Protein AF-A0A0D2URD2-F1 (afdb_monomer_lite)

Sequence (86 aa):
MDIVYSHASNNVLDGLNMFDGTDGHYFHTGSRGHHSVWDSRLFNYGSWEVLRYLLSNARWWLEEYKFDGYRFDGVTSMMYIHHGLQ

Foldseek 3Di:
DEDEQQWWACDDPPGDACVVPARPDQANPDPLQADVVVRTGGGPPVDPVNVVVRVVVVVCCCPVVVDPDYDYPQVCSVPDSCSPPD

Structure (mmCIF, N/CA/C/O backbone):
data_AF-A0A0D2URD2-F1
#
_entry.id   AF-A0A0D2URD2-F1
#
loop_
_atom_site.group_PDB
_atom_site.id
_atom_site.type_symbol
_atom_site.label_atom_id
_atom_site.label_alt_id
_atom_site.label_comp_id
_atom_site.label_asym_id
_atom_site.label_entity_id
_atom_site.label_seq_id
_atom_site.pdbx_PDB_ins_code
_atom_site.Cartn_x
_atom_site.Cartn_y
_atom_site.Cartn_z
_atom_site.occupancy
_atom_site.B_iso_or_equiv
_atom_site.auth_seq_id
_atom_site.auth_comp_id
_atom_site.auth_asym_id
_atom_site.auth_atom_id
_atom_site.pdbx_PDB_model_num
ATOM 1 N N . MET A 1 1 ? -12.933 0.513 8.729 1.00 97.69 1 MET A N 1
ATOM 2 C CA . MET A 1 1 ? -12.302 1.393 7.724 1.00 97.69 1 MET A CA 1
ATOM 3 C C . MET A 1 1 ? -11.993 0.590 6.475 1.00 97.69 1 MET A C 1
ATOM 5 O O . MET A 1 1 ? -11.517 -0.534 6.606 1.00 97.69 1 MET A O 1
ATOM 9 N N . ASP A 1 2 ? -12.251 1.144 5.294 1.00 98.25 2 ASP A N 1
ATOM 10 C CA . ASP A 1 2 ? -11.759 0.546 4.051 1.00 98.25 2 ASP A CA 1
ATOM 11 C C . ASP A 1 2 ? -10.256 0.796 3.954 1.00 98.25 2 ASP A C 1
ATOM 13 O O . ASP A 1 2 ? -9.814 1.941 4.035 1.00 98.25 2 ASP A O 1
ATOM 17 N N . ILE A 1 3 ? -9.474 -0.272 3.834 1.00 98.38 3 ILE A N 1
ATOM 18 C CA . ILE A 1 3 ? -8.021 -0.192 3.752 1.00 98.38 3 ILE A CA 1
ATOM 19 C C . ILE A 1 3 ? -7.568 -0.673 2.377 1.00 98.38 3 ILE A C 1
ATOM 21 O O . ILE A 1 3 ? -7.879 -1.788 1.949 1.00 98.38 3 ILE A O 1
ATOM 25 N N . VAL A 1 4 ? -6.867 0.205 1.663 1.00 98.38 4 VAL A N 1
ATOM 26 C CA . VAL A 1 4 ? -6.443 -0.029 0.281 1.00 98.38 4 VAL A CA 1
ATOM 27 C C . VAL A 1 4 ? -4.967 -0.379 0.286 1.00 98.38 4 VAL A C 1
ATOM 29 O O . VAL A 1 4 ? -4.103 0.487 0.204 1.00 98.38 4 VAL A O 1
ATOM 32 N N . TYR A 1 5 ? -4.685 -1.670 0.436 1.00 98.38 5 TYR A N 1
ATOM 33 C CA . TYR A 1 5 ? -3.325 -2.218 0.364 1.00 98.38 5 TYR A CA 1
ATOM 34 C C . TYR A 1 5 ? -3.061 -2.971 -0.932 1.00 98.38 5 TYR A C 1
ATOM 36 O O . TYR A 1 5 ? -1.968 -3.489 -1.108 1.00 98.38 5 TYR A O 1
ATOM 44 N N . SER A 1 6 ? -4.043 -3.037 -1.831 1.00 97.81 6 SER A N 1
ATOM 45 C CA . SER A 1 6 ? -3.933 -3.752 -3.100 1.00 97.81 6 SER A CA 1
ATOM 46 C C . SER A 1 6 ? -3.026 -3.051 -4.108 1.00 97.81 6 SER A C 1
ATOM 48 O O . SER A 1 6 ? -2.359 -3.722 -4.894 1.00 97.81 6 SER A O 1
ATOM 50 N N . HIS A 1 7 ? -2.979 -1.720 -4.075 1.00 98.12 7 HIS A N 1
ATOM 51 C CA . HIS A 1 7 ? -2.183 -0.886 -4.968 1.00 98.12 7 HIS A CA 1
ATOM 52 C C . HIS A 1 7 ? -1.959 0.514 -4.375 1.00 98.12 7 HIS A C 1
ATOM 54 O O . HIS A 1 7 ? -2.582 0.885 -3.381 1.00 98.12 7 HIS A O 1
ATOM 60 N N . ALA A 1 8 ? -1.081 1.297 -5.001 1.00 98.50 8 ALA A N 1
ATOM 61 C CA . ALA A 1 8 ? -0.866 2.711 -4.697 1.00 98.50 8 ALA A CA 1
ATOM 62 C C . ALA A 1 8 ? -0.784 3.547 -5.981 1.00 98.50 8 ALA A C 1
ATOM 64 O O . ALA A 1 8 ? -0.450 3.029 -7.045 1.00 98.50 8 ALA A O 1
ATOM 65 N N . SER A 1 9 ? -1.057 4.850 -5.877 1.00 98.19 9 SER A N 1
ATOM 66 C CA . SER A 1 9 ? -0.936 5.785 -7.003 1.00 98.19 9 SER A CA 1
ATOM 67 C C . SER A 1 9 ? 0.469 5.774 -7.628 1.00 98.19 9 SER A C 1
ATOM 69 O O . SER A 1 9 ? 1.472 5.572 -6.941 1.00 98.19 9 SER A O 1
ATOM 71 N N . ASN A 1 10 ? 0.540 6.055 -8.931 1.00 97.06 10 ASN A N 1
ATOM 72 C CA . ASN A 1 10 ? 1.790 6.255 -9.665 1.00 97.06 10 ASN A CA 1
ATOM 73 C C . ASN A 1 10 ? 2.466 7.610 -9.382 1.00 97.06 10 ASN A C 1
ATOM 75 O O . ASN A 1 10 ? 3.543 7.873 -9.924 1.00 97.06 10 ASN A O 1
ATOM 79 N N . ASN A 1 11 ? 1.877 8.461 -8.541 1.00 98.19 11 ASN A N 1
ATOM 80 C CA . ASN A 1 11 ? 2.443 9.758 -8.187 1.00 98.19 11 ASN A CA 1
ATOM 81 C C . ASN A 1 11 ? 3.842 9.636 -7.567 1.00 98.19 11 ASN A C 1
ATOM 83 O O . ASN A 1 11 ? 4.048 8.901 -6.600 1.00 98.19 11 ASN A O 1
ATOM 87 N N . VAL A 1 12 ? 4.782 10.408 -8.118 1.00 98.06 12 VAL A N 1
ATOM 88 C CA . VAL A 1 12 ? 6.177 10.480 -7.655 1.00 98.06 12 VAL A CA 1
ATOM 89 C C . VAL A 1 12 ? 6.419 11.690 -6.748 1.00 98.06 12 VAL A C 1
ATOM 91 O O . VAL A 1 12 ? 7.139 11.582 -5.766 1.00 98.06 12 VAL A O 1
ATOM 94 N N . LEU A 1 13 ? 5.830 12.850 -7.062 1.00 97.75 13 LEU A N 1
ATOM 95 C CA . LEU A 1 13 ? 6.128 14.108 -6.356 1.00 97.75 13 LEU A CA 1
ATOM 96 C C . LEU A 1 13 ? 5.529 14.166 -4.946 1.00 97.75 13 LEU A C 1
ATOM 98 O O . LEU A 1 13 ? 6.119 14.747 -4.041 1.00 97.75 13 LEU A O 1
ATOM 102 N N . ASP A 1 14 ? 4.352 13.577 -4.778 1.00 97.75 14 ASP A N 1
ATOM 103 C CA . ASP A 1 14 ? 3.544 13.590 -3.559 1.00 97.75 14 ASP A CA 1
ATOM 104 C C . ASP A 1 14 ? 3.045 12.182 -3.190 1.00 97.75 14 ASP A C 1
ATOM 106 O O . ASP A 1 14 ? 2.083 12.022 -2.439 1.00 97.75 14 ASP A O 1
ATOM 110 N N . GLY A 1 15 ? 3.697 11.147 -3.726 1.00 97.38 15 GLY A N 1
ATOM 111 C CA . GLY A 1 15 ? 3.330 9.750 -3.531 1.00 97.38 15 GLY A CA 1
ATOM 112 C C . GLY A 1 15 ? 4.519 8.862 -3.177 1.00 97.38 15 GLY A C 1
ATOM 113 O O . GLY A 1 15 ? 5.636 9.318 -2.950 1.00 97.38 15 GLY A O 1
ATOM 114 N N . LEU A 1 16 ? 4.258 7.556 -3.100 1.00 97.94 16 LEU A N 1
ATOM 115 C CA . LEU A 1 16 ? 5.265 6.550 -2.743 1.00 97.94 16 LEU A CA 1
ATOM 116 C C . LEU A 1 16 ? 6.076 6.055 -3.946 1.00 97.94 16 LEU A C 1
ATOM 118 O O . LEU A 1 16 ? 7.049 5.319 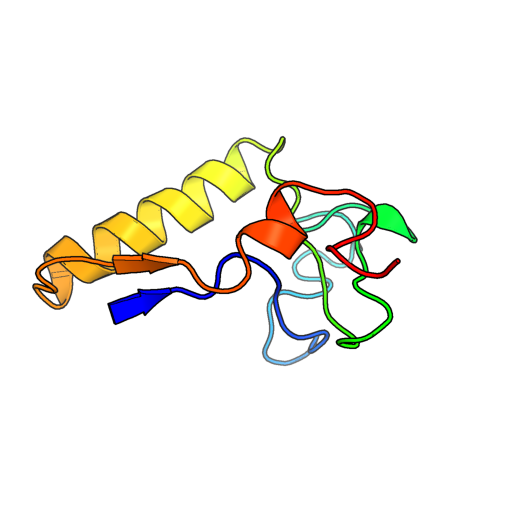-3.768 1.00 97.94 16 LEU A O 1
ATOM 122 N N . ASN A 1 17 ? 5.654 6.375 -5.171 1.00 98.31 17 ASN A N 1
ATOM 123 C CA . ASN A 1 17 ? 6.334 5.900 -6.365 1.00 98.31 17 ASN A CA 1
ATOM 124 C C . ASN A 1 17 ? 7.724 6.534 -6.472 1.00 98.31 17 ASN A C 1
ATOM 126 O O . ASN A 1 17 ? 7.874 7.733 -6.266 1.00 98.31 17 ASN A O 1
ATOM 130 N N . MET A 1 18 ? 8.736 5.736 -6.822 1.00 97.88 18 MET A N 1
ATOM 131 C CA . MET A 1 18 ? 10.126 6.194 -6.948 1.00 97.88 18 MET A CA 1
ATOM 132 C C . MET A 1 18 ? 10.687 6.861 -5.678 1.00 97.88 18 MET A C 1
ATOM 134 O O . MET A 1 18 ? 11.529 7.751 -5.775 1.00 97.88 18 MET A O 1
ATOM 138 N N . PHE A 1 19 ? 10.234 6.436 -4.491 1.00 97.88 19 PHE A N 1
ATOM 139 C CA . PHE A 1 19 ? 10.549 7.090 -3.213 1.00 97.88 19 PHE A CA 1
ATOM 140 C C . PHE A 1 19 ? 12.053 7.268 -2.941 1.00 97.88 19 PHE A C 1
ATOM 142 O O . PHE A 1 19 ? 12.467 8.302 -2.426 1.00 97.88 19 PHE A O 1
ATOM 149 N N . ASP A 1 20 ? 12.875 6.283 -3.306 1.00 97.44 20 ASP A N 1
ATOM 150 C CA . ASP A 1 20 ? 14.341 6.324 -3.190 1.00 97.44 20 ASP A CA 1
ATOM 151 C C . ASP A 1 20 ? 15.043 6.553 -4.544 1.00 97.44 20 ASP A C 1
ATOM 153 O O . ASP A 1 20 ? 16.245 6.332 -4.683 1.00 97.44 20 ASP A O 1
ATOM 157 N N . GLY A 1 21 ? 14.289 6.966 -5.566 1.00 97.69 21 GLY A N 1
ATOM 158 C CA . GLY A 1 21 ? 14.756 7.077 -6.946 1.00 97.69 21 GLY A CA 1
ATOM 159 C C . GLY A 1 21 ? 14.751 5.760 -7.730 1.00 97.69 21 GLY A C 1
ATOM 160 O O . GLY A 1 21 ? 15.102 5.774 -8.910 1.00 97.69 21 GLY A O 1
ATOM 161 N N . THR A 1 22 ? 14.329 4.639 -7.133 1.00 97.25 22 THR A N 1
ATOM 162 C CA . THR A 1 22 ? 14.192 3.336 -7.805 1.00 97.25 22 THR A CA 1
ATOM 163 C C . THR A 1 22 ? 12.733 2.915 -7.954 1.00 97.25 22 THR A C 1
ATOM 165 O O . THR A 1 22 ? 11.859 3.309 -7.183 1.00 97.25 22 THR A O 1
ATOM 168 N N . ASP A 1 23 ? 12.448 2.048 -8.926 1.00 96.06 23 ASP A N 1
ATOM 169 C CA . ASP A 1 23 ? 11.105 1.498 -9.119 1.00 96.06 23 ASP A CA 1
ATOM 170 C C . ASP A 1 23 ? 10.776 0.344 -8.153 1.00 96.06 23 ASP A C 1
ATOM 172 O O . ASP A 1 23 ? 9.660 -0.168 -8.202 1.00 96.06 23 ASP A O 1
ATOM 176 N N . GLY A 1 24 ? 11.714 -0.060 -7.287 1.00 96.56 24 GLY A N 1
ATOM 177 C CA . GLY A 1 24 ? 11.647 -1.291 -6.493 1.00 96.56 24 GLY A CA 1
ATOM 178 C C . GLY A 1 24 ? 11.581 -1.123 -4.974 1.00 96.56 24 GLY A C 1
ATOM 179 O O . GLY A 1 24 ? 11.605 -2.129 -4.269 1.00 96.56 24 GLY A O 1
ATOM 180 N N . HIS A 1 25 ? 11.525 0.109 -4.454 1.00 97.44 25 HIS A N 1
ATOM 181 C CA . HIS A 1 25 ? 11.590 0.356 -3.008 1.00 97.44 25 HIS A CA 1
ATOM 182 C C . HIS A 1 25 ? 10.394 -0.237 -2.246 1.00 97.44 25 HIS A C 1
ATOM 184 O O . HIS A 1 25 ? 10.528 -1.224 -1.522 1.00 97.44 25 HIS A O 1
ATOM 190 N N . TYR A 1 26 ? 9.197 0.333 -2.437 1.00 98.44 26 TYR A N 1
ATOM 191 C CA . TYR A 1 26 ? 7.958 -0.203 -1.855 1.00 98.44 26 TYR A CA 1
ATOM 192 C C . TYR A 1 26 ? 7.227 -1.189 -2.779 1.00 98.44 26 TYR A C 1
ATOM 194 O O . TYR A 1 26 ? 6.319 -1.903 -2.349 1.00 98.44 26 TYR A O 1
ATOM 202 N N . PHE A 1 27 ? 7.617 -1.240 -4.051 1.00 98.56 27 PHE A N 1
ATOM 203 C CA . PHE A 1 27 ? 6.894 -1.927 -5.117 1.00 98.56 27 PHE A CA 1
ATOM 204 C C . PHE A 1 27 ? 7.747 -3.015 -5.759 1.00 98.56 27 PHE A C 1
ATOM 206 O O . PHE A 1 27 ? 8.962 -3.059 -5.586 1.00 98.56 27 PHE A O 1
ATOM 213 N N . HIS A 1 28 ? 7.116 -3.923 -6.500 1.00 98.06 28 HIS A N 1
ATOM 214 C CA . HIS A 1 28 ? 7.881 -4.791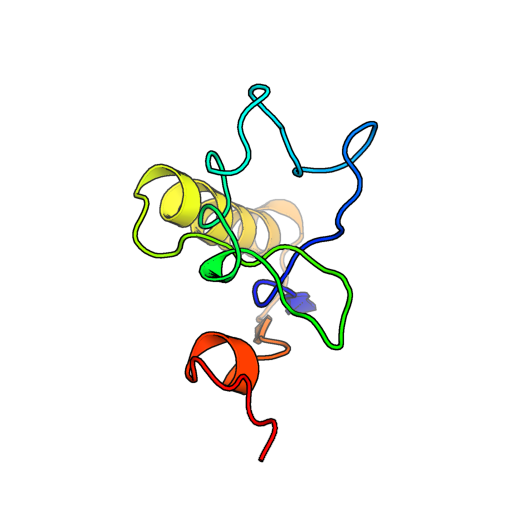 -7.393 1.00 98.06 28 HIS A CA 1
ATOM 215 C C . HIS A 1 28 ? 8.504 -3.965 -8.535 1.00 98.06 28 HIS A C 1
ATOM 217 O O . HIS A 1 28 ? 7.953 -2.940 -8.939 1.00 98.06 28 HIS A O 1
ATOM 223 N N . THR A 1 29 ? 9.636 -4.428 -9.067 1.00 97.31 29 THR A N 1
ATOM 224 C CA . THR A 1 29 ? 10.284 -3.820 -10.236 1.00 97.31 29 THR A CA 1
ATOM 225 C C . THR A 1 29 ? 9.643 -4.292 -11.542 1.00 97.31 29 THR A C 1
ATOM 227 O O . THR A 1 29 ? 9.057 -5.381 -11.618 1.00 97.31 29 THR A O 1
ATOM 230 N N . GLY A 1 30 ? 9.767 -3.476 -12.590 1.00 96.12 30 GLY A N 1
ATOM 231 C CA . GLY A 1 30 ? 9.270 -3.797 -13.929 1.00 96.12 30 GLY A CA 1
ATOM 232 C C . GLY A 1 30 ? 7.753 -4.023 -13.996 1.00 96.12 30 GLY A C 1
ATOM 233 O O . GLY A 1 30 ? 6.983 -3.493 -13.195 1.00 96.12 30 GLY A O 1
ATOM 234 N N . SER A 1 31 ? 7.305 -4.834 -14.961 1.00 94.69 31 SER A N 1
ATOM 235 C CA . SER A 1 31 ? 5.872 -5.056 -15.231 1.00 94.69 31 SER A CA 1
ATOM 236 C C . SER A 1 31 ? 5.113 -5.689 -14.064 1.00 94.69 31 SER A C 1
ATOM 238 O O . SER A 1 31 ? 3.929 -5.425 -13.892 1.00 94.69 31 SER A O 1
ATOM 240 N N . ARG A 1 32 ? 5.792 -6.474 -13.220 1.00 95.25 32 ARG A N 1
ATOM 241 C CA . ARG A 1 32 ? 5.197 -7.065 -12.012 1.00 95.25 32 ARG A CA 1
ATOM 242 C C . ARG A 1 32 ? 4.769 -6.005 -10.989 1.00 95.25 32 ARG A C 1
ATOM 244 O O . ARG A 1 32 ? 3.899 -6.266 -10.166 1.00 95.25 32 ARG A O 1
ATOM 251 N N . GLY A 1 33 ? 5.394 -4.830 -11.013 1.00 96.69 33 GLY A N 1
ATOM 252 C CA . GLY A 1 33 ? 5.099 -3.713 -10.120 1.00 96.69 33 GLY A CA 1
ATOM 253 C C . GLY A 1 33 ? 3.956 -2.818 -10.551 1.00 96.69 33 GLY A C 1
ATOM 254 O O . GLY A 1 33 ? 3.778 -1.774 -9.921 1.00 96.69 33 GLY A O 1
ATOM 255 N N . HIS A 1 34 ? 3.231 -3.169 -11.613 1.00 96.75 34 HIS A N 1
ATOM 256 C CA . HIS A 1 34 ? 2.264 -2.286 -12.241 1.00 96.75 34 HIS A CA 1
ATOM 257 C C . HIS A 1 34 ? 0.943 -3.000 -12.530 1.00 96.75 34 HIS A C 1
ATOM 259 O O . HIS A 1 34 ? 0.918 -4.069 -13.135 1.00 96.75 34 HIS A O 1
ATOM 265 N N . HIS A 1 35 ? -0.161 -2.379 -12.125 1.00 96.25 35 HIS A N 1
ATOM 266 C CA . HIS A 1 35 ? -1.506 -2.853 -12.415 1.00 96.25 35 HIS A CA 1
ATOM 267 C C . HIS A 1 35 ? -2.048 -2.128 -13.650 1.00 96.25 35 HIS A C 1
ATOM 269 O O . HIS A 1 35 ? -2.527 -0.999 -13.558 1.00 96.25 35 HIS A O 1
ATOM 275 N N . SER A 1 36 ? -1.990 -2.779 -14.811 1.00 92.44 36 SER A N 1
ATOM 276 C CA . SER A 1 36 ? -2.253 -2.142 -16.112 1.00 92.44 36 SER A CA 1
ATOM 277 C C . SER A 1 36 ? -3.644 -1.515 -16.253 1.00 92.44 36 SER A C 1
ATOM 279 O O . SER A 1 36 ? -3.781 -0.476 -16.887 1.00 92.44 36 SER A O 1
ATOM 281 N N . VAL A 1 37 ? -4.680 -2.114 -15.658 1.00 94.31 37 VAL A N 1
ATOM 282 C CA . VAL A 1 37 ? -6.060 -1.597 -15.751 1.00 94.31 37 VAL A CA 1
ATOM 283 C C . VAL A 1 37 ? -6.301 -0.402 -14.830 1.00 94.31 37 VAL A C 1
ATOM 285 O O . VAL A 1 37 ? -7.182 0.408 -15.097 1.00 94.31 37 VAL A O 1
ATOM 288 N N . TRP A 1 38 ? -5.537 -0.288 -13.744 1.00 95.31 38 TRP A N 1
ATOM 289 C CA . TRP A 1 38 ? -5.727 0.772 -12.745 1.00 95.31 38 TRP A CA 1
ATOM 290 C C . TRP A 1 38 ? -4.690 1.884 -12.863 1.00 95.31 38 TRP A C 1
ATOM 292 O O . TRP A 1 38 ? -4.814 2.883 -12.165 1.00 95.31 38 TRP A O 1
ATOM 302 N N . ASP A 1 39 ? -3.686 1.705 -13.726 1.00 96.25 39 ASP A N 1
ATOM 303 C CA . ASP A 1 39 ? -2.536 2.595 -13.852 1.00 96.25 39 ASP A CA 1
ATOM 304 C C . ASP A 1 39 ? -1.937 2.933 -12.474 1.00 96.25 39 ASP A C 1
ATOM 306 O O . ASP A 1 39 ? -1.866 4.080 -12.036 1.00 96.25 39 ASP A O 1
ATOM 310 N N . SER A 1 40 ? -1.548 1.886 -11.742 1.00 97.88 40 SER A N 1
ATOM 311 C CA . SER A 1 40 ? -1.113 1.991 -10.347 1.00 97.88 40 SER A CA 1
ATOM 312 C C . SER A 1 40 ? 0.066 1.069 -10.033 1.00 97.88 40 SER A C 1
ATOM 314 O O . SER A 1 40 ? 0.333 0.106 -10.758 1.00 97.88 40 SER A O 1
ATOM 316 N N . ARG A 1 41 ? 0.758 1.314 -8.915 1.00 98.25 41 ARG A N 1
ATOM 317 C CA . ARG A 1 41 ? 1.877 0.491 -8.435 1.00 98.25 41 ARG A CA 1
ATOM 318 C C . ARG A 1 41 ? 1.413 -0.642 -7.518 1.00 98.25 41 ARG A C 1
ATOM 320 O O . ARG A 1 41 ? 0.493 -0.467 -6.723 1.00 98.25 41 ARG A O 1
ATOM 327 N N . LEU A 1 42 ? 2.089 -1.790 -7.598 1.00 98.31 42 LEU A N 1
ATOM 328 C CA . LEU A 1 42 ? 1.826 -2.991 -6.797 1.00 98.31 42 LEU A CA 1
ATOM 329 C C . LEU A 1 42 ? 2.930 -3.215 -5.762 1.00 98.31 42 LEU A C 1
ATOM 331 O O . LEU A 1 42 ? 4.109 -3.335 -6.115 1.00 98.31 42 LEU A O 1
ATOM 335 N N . PHE A 1 43 ? 2.546 -3.261 -4.483 1.00 98.56 43 PHE A N 1
ATOM 336 C CA . PHE A 1 43 ? 3.476 -3.428 -3.366 1.00 98.56 43 PHE A CA 1
ATOM 337 C C . PHE A 1 43 ? 4.272 -4.730 -3.474 1.00 98.56 43 PHE A C 1
ATOM 339 O O . PHE A 1 43 ? 3.751 -5.771 -3.875 1.00 98.56 43 PHE A O 1
ATOM 346 N N . A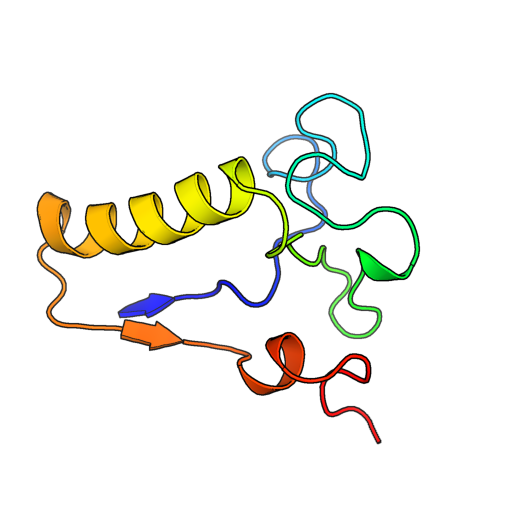SN A 1 44 ? 5.537 -4.687 -3.060 1.00 98.00 44 ASN A N 1
ATOM 347 C CA . ASN A 1 44 ? 6.345 -5.891 -2.917 1.00 98.00 44 ASN A CA 1
ATOM 348 C C . ASN A 1 44 ? 6.111 -6.521 -1.540 1.00 98.00 44 ASN A C 1
ATOM 350 O O . ASN A 1 44 ? 6.896 -6.320 -0.615 1.00 98.00 44 ASN A O 1
ATOM 354 N N . TYR A 1 45 ? 5.051 -7.320 -1.406 1.00 97.44 45 TYR A N 1
ATOM 355 C CA . 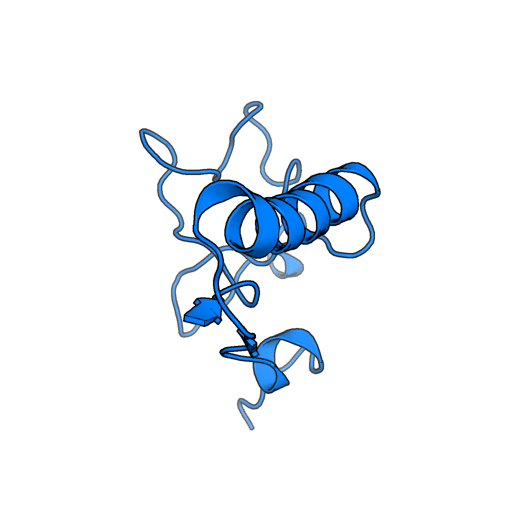TYR A 1 45 ? 4.699 -7.983 -0.141 1.00 97.44 45 TYR A CA 1
ATOM 356 C C . TYR A 1 45 ? 5.758 -8.983 0.364 1.00 97.44 45 TYR A C 1
ATOM 358 O O . TYR A 1 45 ? 5.672 -9.440 1.500 1.00 97.44 45 TYR A O 1
ATOM 366 N N . GLY A 1 46 ? 6.757 -9.334 -0.457 1.00 97.06 46 GLY A N 1
ATOM 367 C CA . GLY A 1 46 ? 7.901 -10.153 -0.045 1.00 97.06 46 GLY A CA 1
ATOM 368 C C . GLY A 1 46 ? 9.023 -9.365 0.641 1.00 97.06 46 GLY A C 1
ATOM 369 O O . GLY A 1 46 ? 9.947 -9.972 1.176 1.00 97.06 46 GLY A O 1
ATOM 370 N N . SER A 1 47 ? 8.969 -8.029 0.623 1.00 98.19 47 SER A N 1
ATOM 371 C CA . SER A 1 47 ? 9.952 -7.165 1.281 1.00 98.19 47 SER A CA 1
ATOM 372 C C . SER A 1 47 ? 9.590 -6.932 2.747 1.00 98.19 47 SER A C 1
ATOM 374 O O . SER A 1 47 ? 8.462 -6.558 3.074 1.00 98.19 47 SER A O 1
ATOM 376 N N . TRP A 1 48 ? 10.570 -7.096 3.639 1.00 98.50 48 TRP A N 1
ATOM 377 C CA . TRP A 1 48 ? 10.368 -6.932 5.080 1.00 98.50 48 TRP A CA 1
ATOM 378 C C . TRP A 1 48 ? 9.941 -5.512 5.464 1.00 98.50 48 TRP A C 1
ATOM 380 O O . TRP A 1 48 ? 9.061 -5.330 6.301 1.00 98.50 48 TRP A O 1
ATOM 390 N N . GLU A 1 49 ? 10.514 -4.498 4.816 1.00 98.38 49 GLU A N 1
ATOM 391 C CA . GLU A 1 49 ? 10.188 -3.101 5.114 1.00 98.38 49 GLU A CA 1
ATOM 392 C C . GLU A 1 49 ? 8.832 -2.684 4.527 1.00 98.38 49 GLU A C 1
ATOM 394 O O . GLU A 1 49 ? 8.121 -1.883 5.133 1.00 98.38 49 GLU A O 1
ATOM 399 N N . VAL A 1 50 ? 8.392 -3.309 3.428 1.00 98.62 50 VAL A N 1
ATOM 400 C CA . VAL A 1 50 ? 7.019 -3.146 2.916 1.00 98.62 50 VAL A CA 1
ATOM 401 C C . VAL A 1 50 ? 6.009 -3.770 3.877 1.00 98.62 50 VAL A C 1
ATOM 403 O O . VAL A 1 50 ? 5.003 -3.141 4.204 1.00 98.62 50 VAL A O 1
ATOM 406 N N . LEU A 1 51 ? 6.289 -4.973 4.390 1.00 98.69 51 LEU A N 1
ATOM 407 C CA . LEU A 1 51 ? 5.461 -5.597 5.425 1.00 98.69 51 LEU A CA 1
ATOM 408 C C . LEU A 1 51 ? 5.402 -4.724 6.679 1.00 98.69 51 LEU A C 1
ATOM 410 O O . LEU A 1 51 ? 4.315 -4.476 7.199 1.00 98.69 51 LEU A O 1
ATOM 414 N N . ARG A 1 52 ? 6.548 -4.207 7.139 1.00 98.75 52 ARG A N 1
ATOM 415 C CA . ARG A 1 52 ? 6.610 -3.288 8.278 1.00 98.75 52 ARG A CA 1
ATOM 416 C C . ARG A 1 52 ? 5.745 -2.057 8.039 1.00 98.75 52 ARG A C 1
ATOM 418 O O . ARG A 1 52 ? 4.967 -1.711 8.923 1.00 98.75 52 ARG A O 1
ATOM 425 N N . TYR A 1 53 ? 5.848 -1.426 6.872 1.00 98.75 53 TYR A N 1
ATOM 426 C CA . TYR A 1 53 ? 5.050 -0.260 6.504 1.00 98.75 53 TYR A CA 1
ATOM 427 C C . TYR A 1 53 ? 3.540 -0.555 6.552 1.00 98.75 53 TYR A C 1
ATOM 429 O O . TYR A 1 53 ? 2.811 0.110 7.288 1.00 98.75 53 TYR A O 1
ATOM 437 N N . LEU A 1 54 ? 3.072 -1.592 5.849 1.00 98.69 54 LEU A N 1
ATOM 438 C CA . LEU A 1 54 ? 1.643 -1.922 5.753 1.00 98.69 54 LEU A CA 1
ATOM 439 C C . LEU A 1 54 ? 1.056 -2.405 7.091 1.00 98.69 54 LEU A C 1
ATOM 441 O O . LEU A 1 54 ? -0.038 -1.998 7.485 1.00 98.69 54 LEU A O 1
ATOM 445 N N . LEU A 1 55 ? 1.780 -3.243 7.837 1.00 98.69 55 LEU A N 1
ATOM 446 C CA . LEU A 1 55 ? 1.323 -3.725 9.145 1.00 98.69 55 LEU A CA 1
ATOM 447 C C . LEU A 1 55 ? 1.338 -2.612 10.195 1.00 98.69 55 LEU A C 1
ATOM 449 O O . LEU A 1 55 ? 0.407 -2.514 10.995 1.00 98.69 55 LEU A O 1
ATOM 453 N N . SER A 1 56 ? 2.350 -1.739 10.175 1.00 98.81 56 SER A N 1
ATOM 454 C CA . SER A 1 56 ? 2.392 -0.589 11.084 1.00 98.81 56 SER A CA 1
ATOM 455 C C . SER A 1 56 ? 1.295 0.416 10.749 1.00 98.81 56 SER A C 1
ATOM 457 O O . SER A 1 56 ? 0.686 0.946 11.670 1.00 98.81 56 SER A O 1
ATOM 459 N N . ASN A 1 57 ? 0.970 0.627 9.468 1.00 98.69 57 ASN A N 1
ATOM 460 C CA . ASN A 1 57 ? -0.172 1.453 9.075 1.00 98.69 57 ASN A CA 1
ATOM 461 C C . ASN A 1 57 ? -1.503 0.849 9.560 1.00 98.69 57 ASN A C 1
ATOM 463 O O . ASN A 1 57 ? -2.333 1.564 10.115 1.00 98.69 57 ASN A O 1
ATOM 467 N N . ALA A 1 58 ? -1.674 -0.475 9.477 1.00 98.62 58 ALA A N 1
ATOM 468 C CA . ALA A 1 58 ? -2.875 -1.133 9.991 1.00 98.62 58 ALA A CA 1
ATOM 469 C C . ALA A 1 58 ? -2.964 -1.017 11.520 1.00 98.62 58 ALA A C 1
ATOM 471 O O . ALA A 1 58 ? -4.044 -0.846 12.072 1.00 98.62 58 ALA A O 1
ATOM 472 N N . ARG A 1 59 ? -1.839 -1.068 12.236 1.00 98.62 59 ARG A N 1
ATOM 473 C CA . ARG A 1 59 ? -1.821 -0.825 13.683 1.00 98.62 59 ARG A CA 1
ATOM 474 C C . ARG A 1 59 ? -2.111 0.637 14.028 1.00 98.62 59 ARG A C 1
ATOM 476 O O . ARG A 1 59 ? -2.884 0.893 14.944 1.00 98.62 59 ARG A O 1
ATOM 483 N N . TRP A 1 60 ? -1.533 1.575 13.282 1.00 98.75 60 TRP A N 1
ATOM 484 C CA . TRP A 1 60 ? -1.700 3.015 13.475 1.00 98.75 60 TRP A CA 1
ATOM 485 C C . TRP A 1 60 ? -3.173 3.425 13.490 1.00 98.75 60 TRP A C 1
ATOM 487 O O . TRP A 1 60 ? -3.611 4.125 14.397 1.00 98.75 60 TRP A O 1
ATOM 497 N N . TRP A 1 61 ? -3.971 2.920 12.549 1.00 98.62 61 TRP A N 1
ATOM 498 C CA . TRP A 1 61 ? -5.404 3.218 12.499 1.00 98.62 61 TRP A CA 1
ATOM 499 C C . TRP A 1 61 ? -6.202 2.649 13.686 1.00 98.62 61 TRP A C 1
ATOM 501 O O . TRP A 1 61 ? -7.158 3.288 14.129 1.00 98.62 61 TRP A O 1
ATOM 511 N N . LEU A 1 62 ? -5.805 1.496 14.244 1.00 98.31 62 LEU A N 1
ATOM 512 C CA . LEU A 1 62 ? -6.413 0.963 15.472 1.00 98.31 62 LEU A CA 1
ATOM 513 C C . LEU A 1 62 ? -6.030 1.807 16.690 1.00 98.31 62 LEU A C 1
ATOM 515 O O . LEU A 1 62 ? -6.858 2.066 17.558 1.00 98.31 62 LEU A O 1
ATOM 519 N N . GLU A 1 63 ? -4.762 2.206 16.793 1.00 98.50 63 GLU A N 1
ATOM 520 C CA . GLU A 1 63 ? -4.242 2.844 18.001 1.00 98.50 63 GLU A CA 1
ATOM 521 C C . GLU A 1 63 ? -4.533 4.338 18.054 1.00 98.50 63 GLU A C 1
ATOM 523 O O . GLU A 1 63 ? -5.009 4.811 19.085 1.00 98.50 63 GLU A O 1
ATOM 528 N N . GLU A 1 64 ? -4.291 5.069 16.973 1.00 98.69 64 GLU A N 1
ATOM 529 C CA . GLU A 1 64 ? -4.434 6.523 16.962 1.00 98.69 64 GLU A CA 1
ATOM 530 C C . GLU A 1 64 ? -5.894 6.936 16.754 1.00 98.69 64 GLU A C 1
ATOM 532 O O . GLU A 1 64 ? -6.422 7.787 17.464 1.00 98.69 64 GLU A O 1
ATOM 537 N N . TYR A 1 65 ? -6.581 6.271 15.822 1.00 98.38 65 TYR A N 1
ATOM 538 C CA . TYR A 1 65 ? -7.936 6.645 15.402 1.00 98.38 65 TYR A CA 1
ATOM 539 C C . TYR A 1 65 ? -9.034 5.734 15.950 1.00 98.38 65 TYR A C 1
A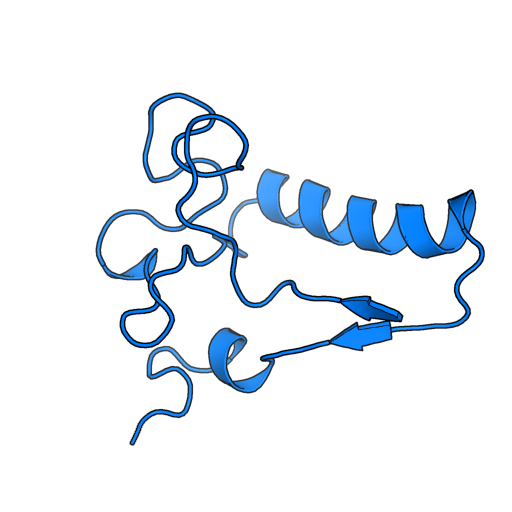TOM 541 O O . TYR A 1 65 ? -10.211 6.010 15.732 1.00 98.38 65 TYR A O 1
ATOM 549 N N . LYS A 1 66 ? -8.669 4.674 16.681 1.00 98.44 66 LYS A N 1
ATOM 550 C CA . LYS A 1 66 ? -9.613 3.770 17.358 1.00 98.44 66 LYS A CA 1
ATOM 551 C C . LYS A 1 66 ? -10.650 3.151 16.417 1.00 98.44 66 LYS A C 1
ATOM 553 O O . LYS A 1 66 ? -11.793 2.951 16.810 1.00 98.44 66 LYS A O 1
ATOM 558 N N . PHE A 1 67 ? -10.262 2.834 15.181 1.00 98.38 67 PHE A N 1
ATOM 559 C CA . PHE A 1 67 ? -11.129 2.051 14.301 1.00 98.38 67 PHE A CA 1
ATOM 560 C C . PHE A 1 67 ? -11.359 0.643 14.868 1.00 98.38 67 PHE A C 1
A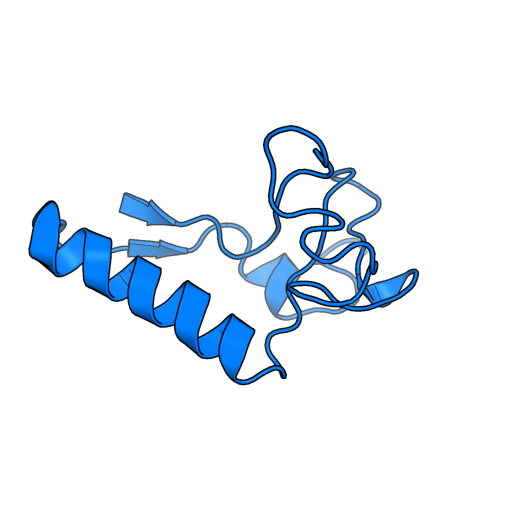TOM 562 O O . PHE A 1 67 ? -10.424 -0.002 15.329 1.00 98.38 67 PHE A O 1
ATOM 569 N N . ASP A 1 68 ? -12.585 0.132 14.744 1.00 98.38 68 ASP A N 1
ATOM 570 C CA . ASP A 1 68 ? -12.964 -1.194 15.262 1.00 98.38 68 ASP A CA 1
ATOM 571 C C . ASP A 1 68 ? -12.675 -2.357 14.295 1.00 98.38 68 ASP A C 1
ATOM 573 O O . ASP A 1 68 ? -12.918 -3.522 14.608 1.00 98.38 68 ASP A O 1
ATOM 577 N N . GLY A 1 69 ? -12.182 -2.065 13.088 1.00 97.56 69 GLY A N 1
ATOM 578 C CA . GLY A 1 69 ? -11.863 -3.096 12.105 1.00 97.56 69 GLY A CA 1
ATOM 579 C C . GLY A 1 69 ? -11.653 -2.586 10.684 1.00 97.56 69 GLY A C 1
ATOM 580 O O . GLY A 1 69 ? -11.788 -1.393 10.382 1.00 97.56 69 GLY A O 1
ATOM 581 N N . TYR A 1 70 ? -11.349 -3.530 9.790 1.00 98.56 70 TYR A N 1
ATOM 582 C CA . TYR A 1 70 ? -10.951 -3.269 8.408 1.00 98.56 70 TYR A CA 1
ATOM 583 C C . TYR A 1 70 ? -11.790 -4.031 7.393 1.00 98.56 70 TYR A C 1
ATOM 585 O O . TYR A 1 70 ? -12.124 -5.197 7.596 1.00 98.56 70 TYR A O 1
ATOM 593 N N . ARG A 1 71 ? -12.041 -3.385 6.255 1.00 98.62 71 ARG A N 1
ATOM 594 C CA . ARG A 1 71 ? -12.414 -4.046 5.007 1.00 98.62 71 ARG A CA 1
ATOM 595 C C . ARG A 1 71 ? -11.248 -3.880 4.038 1.00 98.62 71 ARG A C 1
ATOM 597 O O . ARG A 1 71 ? -10.931 -2.758 3.660 1.00 98.62 71 ARG A O 1
ATOM 604 N N . PHE A 1 72 ? -10.598 -4.978 3.667 1.00 98.25 72 PHE A N 1
ATOM 605 C CA . PHE A 1 72 ? -9.492 -4.945 2.709 1.00 98.25 72 PHE A CA 1
ATOM 606 C C . PHE A 1 72 ? -10.043 -4.879 1.289 1.00 98.25 72 PHE A C 1
ATOM 608 O O . PHE A 1 72 ? -10.774 -5.773 0.861 1.00 98.25 72 PHE A O 1
ATOM 615 N N . ASP A 1 73 ? -9.704 -3.812 0.575 1.00 98.00 73 ASP A N 1
ATOM 616 C CA . ASP A 1 73 ? -10.140 -3.606 -0.801 1.00 98.00 73 ASP A CA 1
ATOM 617 C C . ASP A 1 73 ? -9.165 -4.236 -1.810 1.00 98.00 73 ASP A C 1
ATOM 619 O O . ASP A 1 73 ? -7.944 -4.170 -1.647 1.00 98.00 73 ASP A O 1
ATOM 623 N N . GLY A 1 74 ? -9.702 -4.856 -2.864 1.00 96.62 74 GLY A N 1
ATOM 624 C CA . GLY A 1 74 ? -8.898 -5.422 -3.952 1.00 96.62 74 GLY A CA 1
ATOM 625 C C . GLY A 1 74 ? -8.154 -6.723 -3.619 1.00 96.62 74 GLY A C 1
ATOM 626 O O . GLY A 1 74 ? -7.149 -7.022 -4.260 1.00 96.62 74 GLY A O 1
ATOM 627 N N . VAL A 1 75 ? -8.641 -7.530 -2.666 1.00 97.25 75 VAL A N 1
ATOM 628 C CA . VAL A 1 75 ? -7.997 -8.801 -2.254 1.00 97.25 75 VAL A CA 1
ATOM 629 C C . VAL A 1 75 ? -7.760 -9.757 -3.433 1.00 97.25 75 VAL A C 1
ATOM 631 O O . VAL A 1 75 ? -6.698 -10.370 -3.521 1.00 97.25 75 VAL A O 1
ATOM 634 N N . THR A 1 76 ? -8.691 -9.844 -4.389 1.00 96.00 76 THR A N 1
ATOM 635 C CA . THR A 1 76 ? -8.508 -10.644 -5.616 1.00 96.00 76 THR A CA 1
ATOM 636 C C . THR A 1 76 ? -7.285 -10.181 -6.418 1.00 96.00 76 THR A C 1
ATOM 638 O O . THR A 1 76 ? -6.520 -11.014 -6.900 1.00 96.00 76 THR A O 1
ATOM 641 N N . SER A 1 77 ? -7.049 -8.868 -6.508 1.00 94.50 77 SER A N 1
ATOM 642 C CA . SER A 1 77 ? -5.880 -8.311 -7.202 1.00 94.50 77 SER A CA 1
ATOM 643 C C . SER A 1 77 ? -4.565 -8.639 -6.486 1.00 94.50 77 SER A C 1
ATOM 645 O O . SER A 1 77 ? -3.544 -8.847 -7.136 1.00 94.50 77 SER A O 1
ATOM 647 N N . MET A 1 78 ? -4.599 -8.772 -5.156 1.00 96.00 78 MET A N 1
ATOM 648 C CA . MET A 1 78 ? -3.435 -9.162 -4.352 1.00 96.00 78 MET A CA 1
ATOM 649 C C . MET A 1 78 ? -3.100 -10.654 -4.471 1.00 96.00 78 MET A C 1
ATOM 651 O O . MET A 1 78 ? -1.929 -11.023 -4.465 1.00 96.00 78 MET A O 1
ATOM 655 N N . MET A 1 79 ? -4.118 -11.519 -4.546 1.00 95.44 79 MET A N 1
ATOM 656 C CA . MET A 1 79 ? -3.937 -12.975 -4.546 1.00 95.44 79 MET A CA 1
ATOM 657 C C . MET A 1 79 ? -3.540 -13.551 -5.909 1.00 95.44 79 MET A C 1
ATOM 659 O O . MET A 1 79 ? -2.850 -14.570 -5.960 1.00 95.44 79 MET A O 1
ATOM 663 N N . TYR A 1 80 ? -3.982 -12.934 -7.006 1.00 94.12 80 TYR A N 1
ATOM 664 C CA . TYR A 1 80 ? -3.793 -13.463 -8.354 1.00 94.12 80 TYR A CA 1
ATOM 665 C C . TYR A 1 80 ? -2.906 -12.549 -9.194 1.00 94.12 80 TYR A C 1
ATOM 667 O O . TYR A 1 80 ? -3.170 -11.359 -9.312 1.00 94.12 80 TYR A O 1
ATOM 675 N N . ILE A 1 81 ? -1.913 -13.127 -9.879 1.00 89.25 81 ILE A N 1
ATOM 676 C CA . ILE A 1 81 ? -1.026 -12.388 -10.800 1.00 89.25 81 ILE A CA 1
ATOM 677 C C . ILE A 1 81 ? -1.807 -11.801 -11.988 1.00 89.25 81 ILE A C 1
ATOM 679 O O . ILE A 1 81 ? -1.432 -10.769 -12.524 1.00 89.25 81 ILE A O 1
ATOM 683 N N . HIS A 1 82 ? -2.910 -12.434 -12.396 1.00 89.69 82 HIS A N 1
ATOM 684 C CA . HIS A 1 82 ? -3.811 -11.901 -13.426 1.00 89.69 82 HIS A CA 1
ATOM 685 C C . HIS A 1 82 ? -4.844 -10.906 -12.863 1.00 89.69 82 HIS A C 1
ATOM 687 O O . HIS A 1 82 ? -5.738 -10.470 -13.577 1.00 89.69 82 HIS A O 1
ATOM 693 N N . HIS A 1 83 ? -4.778 -10.590 -11.568 1.00 88.75 83 HIS A N 1
ATOM 694 C CA . HIS A 1 83 ? -5.612 -9.604 -10.878 1.00 88.75 83 HIS A CA 1
ATOM 695 C C . HIS A 1 83 ? -7.136 -9.799 -10.980 1.00 88.75 83 HIS A C 1
ATOM 697 O O . HIS A 1 83 ? -7.907 -8.863 -10.787 1.00 88.75 83 HIS A O 1
ATOM 703 N N . GLY A 1 84 ? -7.590 -11.020 -11.276 1.00 84.81 84 GLY A N 1
ATOM 704 C CA . GLY A 1 84 ? -9.007 -11.306 -11.538 1.00 84.81 84 GLY A CA 1
ATOM 705 C C . GLY A 1 84 ? -9.506 -10.865 -12.921 1.00 84.81 84 GLY A C 1
ATOM 706 O O . GLY A 1 84 ? -10.700 -10.954 -13.177 1.00 84.81 84 GLY A O 1
ATOM 707 N N . LEU A 1 85 ? -8.610 -10.426 -13.806 1.00 83.19 85 LEU A N 1
ATOM 708 C CA . LEU A 1 85 ? -8.899 -10.116 -15.203 1.00 83.19 85 LEU A CA 1
ATOM 709 C C . LEU A 1 85 ? -8.711 -11.400 -16.024 1.00 83.19 85 LEU A C 1
ATOM 711 O O . LEU A 1 85 ? -7.581 -11.852 -16.223 1.00 83.19 85 LEU A O 1
ATOM 715 N N . GLN A 1 86 ? -9.820 -12.018 -16.428 1.00 69.19 86 GLN A N 1
ATOM 716 C CA . GLN A 1 86 ? -9.884 -13.145 -17.363 1.00 69.19 86 GLN A CA 1
ATOM 717 C C . GLN A 1 86 ? -11.023 -12.916 -18.350 1.00 69.19 86 GLN A C 1
ATOM 719 O O . GLN A 1 86 ? -12.055 -12.350 -17.921 1.00 69.19 86 GLN A O 1
#

InterPro domains:
  IPR017853 Glycoside hydrolase superfamily [SSF51445] (1-79)

Secondary structure (DSSP, 8-state):
-EE--S-EE--SSSSSTTTTSSTTSSB-SGGGGEETTTTEE-B-TTSHHHHHHHHHHHHHHHHTS-----EETTHHHHH-TTTT--

Organism: Gossypium raimondii (NCBI:txid29730)

pLDDT: mean 96.63, std 4.1, range [69.19, 98.81]

Radius of gyration: 13.36 Å; chains: 1; bounding box: 28×28×35 Å